Protein AF-A0A351Z1A1-F1 (afdb_monomer)

Mean predicted aligned error: 3.76 Å

Radius of gyration: 14.76 Å; Cα contacts (8 Å, |Δi|>4): 197; chains: 1; bounding box: 41×30×39 Å

Sequence (138 aa):
MFFLKPLLFIWQLPQNLLGLILCFVERAKKRQVFGISYYEAKKPGPFMKYCAISLGSFIIVDAAVADKASLLHESGHQRQSLVLGPFYLLVIGLPSVTGNLMDRLLHKKWSGERRERWYHALPWEKSADRLGGLKAKN

pLDDT: mean 93.13, std 8.66, range [40.56, 98.31]

Structure (mmCIF, N/CA/C/O backbone):
data_AF-A0A351Z1A1-F1
#
_entry.id   AF-A0A351Z1A1-F1
#
loop_
_atom_site.group_PDB
_atom_site.id
_atom_site.type_symbol
_atom_site.label_atom_id
_atom_site.label_alt_id
_atom_site.label_comp_id
_atom_site.label_asym_id
_atom_site.label_entity_id
_atom_site.label_seq_id
_atom_site.pdbx_PDB_ins_code
_atom_site.Cartn_x
_atom_site.Cartn_y
_atom_site.Cartn_z
_atom_site.occupancy
_atom_site.B_iso_or_equiv
_atom_site.auth_seq_id
_atom_site.auth_comp_id
_atom_site.auth_asym_id
_atom_site.auth_atom_id
_atom_site.pdbx_PDB_model_num
ATOM 1 N N . MET A 1 1 ? -24.765 -3.974 12.319 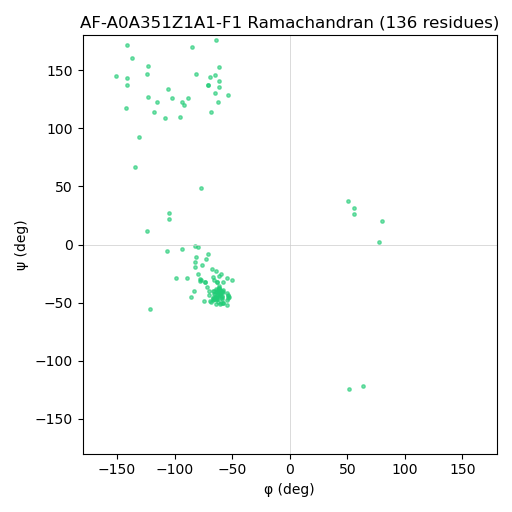1.00 54.91 1 MET A N 1
ATOM 2 C CA . MET A 1 1 ? -23.526 -3.767 11.525 1.00 54.91 1 MET A CA 1
ATOM 3 C C . MET A 1 1 ? -22.419 -2.969 12.246 1.00 54.91 1 MET A C 1
ATOM 5 O O . MET A 1 1 ? -21.347 -2.815 11.674 1.00 54.91 1 MET A O 1
ATOM 9 N N . PHE A 1 2 ? -22.620 -2.480 13.485 1.00 58.50 2 PHE A N 1
ATOM 10 C CA . PHE A 1 2 ? -21.612 -1.688 14.222 1.00 58.50 2 PHE A CA 1
ATOM 11 C C . PHE A 1 2 ? -20.481 -2.521 14.859 1.00 58.50 2 PHE A C 1
ATOM 13 O O . PHE A 1 2 ? -19.345 -2.061 14.897 1.00 58.50 2 PHE A O 1
ATOM 20 N N . PHE A 1 3 ? -20.748 -3.763 15.275 1.00 62.34 3 PHE A N 1
ATOM 21 C CA . PHE A 1 3 ? -19.773 -4.599 15.997 1.00 62.34 3 PHE A CA 1
ATOM 22 C C . PHE A 1 3 ? -18.666 -5.221 15.130 1.00 62.34 3 PHE A C 1
ATOM 24 O O . PHE A 1 3 ? -17.629 -5.615 15.651 1.00 62.34 3 PHE A O 1
ATOM 31 N N . LEU A 1 4 ? -18.840 -5.278 13.805 1.00 81.69 4 LEU A N 1
ATOM 32 C CA . LEU A 1 4 ? -17.848 -5.893 12.914 1.00 81.69 4 LEU A CA 1
ATOM 33 C C . LEU A 1 4 ? -16.640 -4.987 12.657 1.00 81.69 4 LEU A C 1
ATOM 35 O O . LEU A 1 4 ? -15.540 -5.483 12.447 1.00 81.69 4 LEU A O 1
ATOM 39 N N . LYS A 1 5 ? -16.813 -3.659 12.690 1.00 83.44 5 LYS A N 1
ATOM 40 C CA . LYS A 1 5 ? -15.723 -2.723 12.371 1.00 83.44 5 LYS A CA 1
ATOM 41 C C . LYS A 1 5 ? -14.575 -2.779 13.389 1.00 83.44 5 LYS A C 1
ATOM 43 O O . LYS A 1 5 ? -13.437 -2.887 12.942 1.00 83.44 5 LYS A O 1
ATOM 48 N N . PRO A 1 6 ? -14.824 -2.761 14.715 1.00 87.31 6 PRO A N 1
ATOM 49 C CA . PRO A 1 6 ? -13.751 -2.912 15.697 1.00 87.31 6 PRO A CA 1
ATOM 50 C C . PRO A 1 6 ? -13.043 -4.265 15.582 1.00 87.31 6 PRO A C 1
ATOM 52 O O . PRO A 1 6 ? -11.818 -4.316 15.618 1.00 87.31 6 PRO A O 1
ATOM 55 N N . LEU A 1 7 ? -13.796 -5.347 15.359 1.00 91.56 7 LEU A N 1
ATOM 56 C CA . LEU A 1 7 ? -13.227 -6.685 15.203 1.00 91.56 7 LEU A CA 1
ATOM 57 C C . LEU A 1 7 ? -12.325 -6.780 13.964 1.00 91.56 7 LEU A C 1
ATOM 59 O O . LEU A 1 7 ? -11.208 -7.274 14.058 1.00 91.56 7 LEU A O 1
ATOM 63 N N . LEU A 1 8 ? -12.767 -6.245 12.822 1.00 91.50 8 LEU A N 1
ATOM 64 C CA . LEU A 1 8 ? -11.963 -6.181 11.595 1.00 91.50 8 LEU A CA 1
ATOM 65 C C . LEU A 1 8 ? -10.747 -5.257 11.729 1.00 91.50 8 LEU A C 1
ATOM 67 O O . LEU A 1 8 ? -9.741 -5.457 11.047 1.00 91.50 8 LEU A O 1
ATOM 71 N N . PHE A 1 9 ? -10.829 -4.237 12.585 1.00 91.06 9 PHE A N 1
ATOM 72 C CA . PHE A 1 9 ? -9.689 -3.379 12.883 1.00 91.06 9 PHE A CA 1
ATOM 73 C C . PHE A 1 9 ? -8.631 -4.128 13.702 1.00 91.06 9 PHE A C 1
ATOM 75 O O . PHE A 1 9 ? -7.451 -4.055 13.367 1.00 91.06 9 PHE A O 1
ATOM 82 N N . ILE A 1 10 ? -9.053 -4.892 14.716 1.00 93.75 10 ILE A N 1
ATOM 83 C CA . ILE A 1 10 ? -8.175 -5.761 15.518 1.00 93.75 10 ILE A CA 1
ATOM 84 C C . ILE A 1 10 ? -7.597 -6.891 14.657 1.00 93.75 10 ILE A C 1
ATOM 86 O O . ILE A 1 10 ? -6.412 -7.195 14.743 1.00 93.75 10 ILE A O 1
ATOM 90 N N . TRP A 1 11 ? -8.402 -7.470 13.766 1.00 96.88 11 TRP A N 1
ATOM 91 C CA . TRP A 1 11 ? -7.949 -8.488 12.816 1.00 96.88 11 TRP A CA 1
ATOM 92 C C . TRP A 1 11 ? -6.806 -7.991 11.921 1.00 96.88 11 TRP A C 1
ATOM 94 O O . TRP A 1 11 ? -5.912 -8.745 11.563 1.00 96.88 11 TRP A O 1
ATOM 104 N N . GLN A 1 12 ? -6.794 -6.701 11.599 1.00 97.44 12 GLN A N 1
ATOM 105 C CA . GLN A 1 12 ? -5.765 -6.063 10.780 1.00 97.44 12 GLN A CA 1
ATOM 106 C C . GLN A 1 12 ? -4.793 -5.214 11.612 1.00 97.44 12 GLN A C 1
ATOM 108 O O . GLN A 1 12 ? -4.190 -4.275 11.087 1.00 97.44 12 GLN A O 1
ATOM 113 N N . LEU A 1 13 ? -4.682 -5.475 12.920 1.00 96.38 13 LEU A N 1
ATOM 114 C CA . LEU A 1 13 ? -3.997 -4.581 13.854 1.00 96.38 13 LEU A CA 1
ATOM 115 C C . LEU A 1 13 ? -2.558 -4.227 13.435 1.00 96.38 13 LEU A C 1
ATOM 117 O O . LEU A 1 13 ? -2.252 -3.032 13.449 1.00 96.38 13 LEU A O 1
ATOM 121 N N . PRO A 1 14 ? -1.693 -5.178 13.013 1.00 97.44 14 PRO A N 1
ATOM 122 C CA . PRO A 1 14 ? -0.312 -4.853 12.653 1.00 97.44 14 PRO A CA 1
ATOM 123 C C . PRO A 1 14 ? -0.227 -3.807 11.537 1.00 97.44 14 PRO A C 1
ATOM 125 O O . PRO A 1 14 ? 0.428 -2.776 11.681 1.00 97.44 14 PRO A O 1
ATOM 128 N N . GLN A 1 15 ? -0.948 -4.025 10.439 1.00 97.69 15 GLN A N 1
ATOM 129 C CA . GLN A 1 15 ? -0.950 -3.114 9.301 1.00 97.69 15 GLN A CA 1
ATOM 130 C C . GLN A 1 15 ? -1.736 -1.827 9.570 1.00 97.69 15 GLN A C 1
ATOM 132 O O . GLN A 1 15 ? -1.327 -0.776 9.093 1.00 97.69 15 GLN A O 1
ATOM 137 N N . ASN A 1 16 ? -2.807 -1.853 10.369 1.00 97.81 16 ASN A N 1
ATOM 138 C CA . ASN A 1 16 ? -3.513 -0.628 10.753 1.00 97.81 16 ASN A CA 1
ATOM 139 C C . ASN A 1 16 ? -2.613 0.306 11.571 1.00 97.81 16 ASN A C 1
ATOM 141 O O . ASN A 1 16 ? -2.650 1.519 11.366 1.00 97.81 16 ASN A O 1
ATOM 145 N N . LEU A 1 17 ? -1.792 -0.247 12.470 1.00 97.81 17 LEU A N 1
ATOM 146 C CA . LEU A 1 17 ? -0.838 0.539 13.247 1.00 97.81 17 LEU A CA 1
ATOM 147 C C . LEU A 1 17 ? 0.225 1.171 12.339 1.00 97.81 17 LEU A C 1
ATOM 149 O O . LEU A 1 17 ? 0.470 2.372 12.437 1.00 97.81 17 LEU A O 1
ATOM 153 N N . LEU A 1 18 ? 0.796 0.395 11.410 1.00 97.56 18 LEU A N 1
ATOM 154 C CA . LEU A 1 18 ? 1.750 0.916 10.423 1.00 97.56 18 LEU A CA 1
ATOM 155 C C . LEU A 1 18 ? 1.126 1.999 9.533 1.00 97.56 18 LEU A C 1
ATOM 157 O O . LEU A 1 18 ? 1.741 3.040 9.315 1.00 97.56 18 LEU A O 1
ATOM 161 N N . GLY A 1 19 ? -0.106 1.787 9.065 1.00 97.31 19 GLY A N 1
ATOM 162 C CA . GLY A 1 19 ? -0.846 2.764 8.268 1.00 97.31 19 GLY A CA 1
ATOM 163 C C . GLY A 1 19 ? -1.084 4.070 9.025 1.00 97.31 19 GLY A C 1
ATOM 164 O O . GLY A 1 19 ? -0.873 5.151 8.478 1.00 97.31 19 GLY A O 1
ATOM 165 N N . LEU A 1 20 ? -1.448 3.993 10.308 1.00 97.12 20 LEU A N 1
ATOM 166 C CA . LEU A 1 20 ? -1.626 5.174 11.152 1.00 97.12 20 LEU A CA 1
ATOM 167 C C . LEU A 1 20 ? -0.313 5.948 11.349 1.00 97.12 20 LEU A C 1
ATOM 169 O O . LEU A 1 20 ? -0.300 7.172 11.208 1.00 97.12 20 LEU A O 1
ATOM 173 N N . ILE A 1 21 ? 0.784 5.239 11.640 1.00 97.12 21 ILE A N 1
ATOM 174 C CA . ILE A 1 21 ? 2.119 5.837 11.786 1.00 97.12 21 ILE A CA 1
ATOM 175 C C . ILE A 1 21 ? 2.519 6.542 10.488 1.00 97.12 21 ILE A C 1
ATOM 177 O O . ILE A 1 21 ? 2.935 7.701 10.522 1.00 97.12 21 ILE A O 1
ATOM 181 N N . LEU A 1 22 ? 2.345 5.882 9.341 1.00 96.00 22 LEU A N 1
ATOM 182 C CA . LEU A 1 22 ? 2.726 6.441 8.048 1.00 96.00 22 LEU A CA 1
ATOM 183 C C . LEU A 1 22 ? 1.889 7.676 7.691 1.00 96.00 22 LEU A C 1
ATOM 185 O O . LEU A 1 22 ? 2.448 8.693 7.290 1.00 96.00 22 LEU A O 1
ATOM 189 N N . CYS A 1 23 ? 0.574 7.647 7.930 1.00 96.50 23 CYS A N 1
ATOM 190 C CA . CYS A 1 23 ? -0.285 8.826 7.787 1.00 96.50 23 CYS A CA 1
ATOM 191 C C . CYS A 1 23 ? 0.217 10.022 8.610 1.00 96.50 23 CYS A C 1
ATOM 193 O O . CYS A 1 23 ? 0.183 11.156 8.128 1.00 96.50 23 CYS A O 1
ATOM 195 N N . PHE A 1 24 ? 0.670 9.779 9.843 1.00 96.19 24 PHE A N 1
ATOM 196 C CA . PHE A 1 24 ? 1.187 10.827 10.721 1.00 96.19 24 PHE A CA 1
ATOM 197 C C . PHE A 1 24 ? 2.519 11.395 10.213 1.00 96.19 24 PHE A C 1
ATOM 199 O O . PHE A 1 24 ? 2.649 12.613 10.076 1.00 96.19 24 PHE A O 1
ATOM 206 N N . VAL A 1 25 ? 3.477 10.524 9.879 1.00 95.50 25 VAL A N 1
ATOM 207 C CA . VAL A 1 25 ? 4.803 10.908 9.360 1.00 95.50 25 VAL A CA 1
ATOM 208 C C . VAL A 1 25 ? 4.676 11.718 8.068 1.00 95.50 25 VAL A C 1
ATOM 210 O O . VAL A 1 25 ? 5.284 12.779 7.934 1.00 95.50 25 VAL A O 1
ATOM 213 N N . GLU A 1 26 ? 3.818 11.269 7.155 1.00 94.75 26 GLU A N 1
ATOM 214 C CA . GLU A 1 26 ? 3.607 11.889 5.842 1.00 94.75 26 GLU A CA 1
ATOM 215 C C . GLU A 1 26 ? 2.640 13.082 5.881 1.00 94.75 26 GLU A C 1
ATOM 217 O O . GLU A 1 26 ? 2.377 13.723 4.859 1.00 94.75 26 GLU A O 1
ATOM 222 N N . ARG A 1 27 ? 2.090 13.399 7.064 1.00 95.00 27 ARG A N 1
ATOM 223 C CA . ARG A 1 27 ? 1.068 14.442 7.267 1.00 95.00 27 ARG A CA 1
ATOM 224 C C . ARG A 1 27 ? -0.102 14.287 6.287 1.00 95.00 27 ARG A C 1
ATOM 226 O O . ARG A 1 27 ? -0.642 15.278 5.777 1.00 95.00 27 ARG A O 1
ATOM 233 N N . ALA A 1 28 ? -0.462 13.037 6.005 1.00 96.31 28 ALA A N 1
ATOM 234 C CA . ALA A 1 28 ? -1.422 12.691 4.976 1.00 96.31 28 ALA A CA 1
ATOM 235 C C . ALA A 1 28 ? -2.836 13.108 5.399 1.00 96.31 28 ALA A C 1
ATOM 237 O O . ALA A 1 28 ? -3.253 12.934 6.547 1.00 96.31 28 ALA A O 1
ATOM 238 N N . LYS A 1 29 ? -3.598 13.682 4.466 1.00 96.81 29 LYS A N 1
ATOM 239 C CA . LYS A 1 29 ? -4.950 14.189 4.734 1.00 96.81 29 LYS A CA 1
ATOM 240 C C . LYS A 1 29 ? -5.987 13.265 4.133 1.00 96.81 29 LYS A C 1
ATOM 242 O O . LYS A 1 29 ? -5.894 12.904 2.966 1.00 96.81 29 LYS A O 1
ATOM 247 N N . LYS A 1 30 ? -7.021 12.947 4.911 1.00 97.38 30 LYS A N 1
ATOM 248 C CA . LYS A 1 30 ? -8.127 12.126 4.424 1.00 97.38 30 LYS A CA 1
ATOM 249 C C . LYS A 1 30 ? -8.839 12.809 3.249 1.00 97.38 30 LYS A C 1
ATOM 251 O O . LYS A 1 30 ? -9.131 14.012 3.278 1.00 97.38 30 LYS A O 1
ATOM 256 N N . ARG A 1 31 ? -9.123 12.017 2.225 1.00 96.88 31 ARG A N 1
ATOM 257 C CA . ARG A 1 31 ? -9.854 12.360 1.008 1.00 96.88 31 ARG A CA 1
ATOM 258 C C . ARG A 1 31 ? -10.822 11.236 0.673 1.00 96.88 31 ARG A C 1
ATOM 260 O O . ARG A 1 31 ? -10.688 10.113 1.160 1.00 96.88 31 ARG A O 1
ATOM 267 N N . GLN A 1 32 ? -11.813 11.561 -0.143 1.00 95.81 32 GLN A N 1
ATOM 268 C CA . GLN A 1 32 ? -12.746 10.583 -0.667 1.00 95.81 32 GLN A CA 1
ATOM 269 C C . GLN A 1 32 ? -13.083 10.940 -2.107 1.00 95.81 32 GLN A C 1
ATOM 271 O O . GLN A 1 32 ? -13.632 12.006 -2.370 1.00 95.81 32 GLN A O 1
ATOM 276 N N . VAL A 1 33 ? -12.732 10.051 -3.031 1.00 93.56 33 VAL A N 1
ATOM 277 C CA . VAL A 1 33 ? -12.976 10.216 -4.468 1.00 93.56 33 VAL A CA 1
ATOM 278 C C . VAL A 1 33 ? -13.360 8.849 -5.031 1.00 93.56 33 VAL A C 1
ATOM 280 O O . VAL A 1 33 ? -12.883 7.825 -4.551 1.00 93.56 33 VAL A O 1
ATOM 283 N N . PHE A 1 34 ? -14.280 8.807 -5.998 1.00 89.19 34 PHE A N 1
ATOM 284 C CA . PHE A 1 34 ? -14.775 7.560 -6.611 1.00 89.19 34 PHE A CA 1
ATOM 285 C C . PHE A 1 34 ? -15.345 6.533 -5.610 1.00 89.19 34 PHE A C 1
ATOM 287 O O . PHE A 1 34 ? -15.324 5.334 -5.866 1.00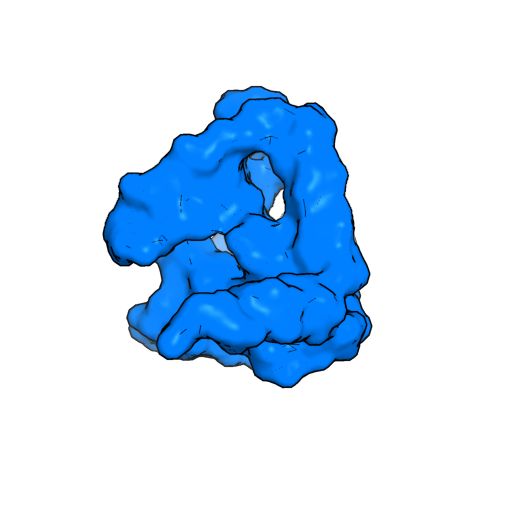 89.19 34 PHE A O 1
ATOM 294 N N . GLY A 1 35 ? -15.838 6.992 -4.454 1.00 90.88 35 GLY A N 1
ATOM 295 C CA . GLY A 1 35 ? -16.315 6.116 -3.377 1.00 90.88 35 GLY A CA 1
ATOM 296 C C . GLY A 1 35 ? -15.207 5.481 -2.526 1.00 90.88 35 GLY A C 1
ATOM 297 O O . GLY A 1 35 ? -15.517 4.747 -1.592 1.00 90.88 35 GLY A O 1
ATOM 298 N N . ILE A 1 36 ? -13.935 5.795 -2.786 1.00 94.25 36 ILE A N 1
ATOM 299 C CA . ILE A 1 36 ? -12.769 5.262 -2.075 1.00 94.25 36 ILE A CA 1
ATOM 300 C C . ILE A 1 36 ? -12.270 6.316 -1.087 1.00 94.25 36 ILE A C 1
ATOM 302 O O . ILE A 1 36 ? -12.027 7.464 -1.460 1.00 94.25 36 ILE A O 1
ATOM 306 N N . SER A 1 37 ? -12.135 5.934 0.185 1.00 96.75 37 SER A N 1
ATOM 307 C CA . SER A 1 37 ? -11.486 6.770 1.201 1.00 96.75 37 SER A CA 1
ATOM 308 C C . SER A 1 37 ? -9.986 6.496 1.211 1.00 96.75 37 SER A C 1
ATOM 310 O O . SER A 1 37 ? -9.584 5.351 1.392 1.00 96.75 37 SER A O 1
ATOM 312 N N . TYR A 1 38 ? -9.173 7.539 1.070 1.00 97.69 38 TYR A N 1
ATOM 313 C CA . TYR A 1 38 ? -7.713 7.442 1.082 1.00 97.69 38 TYR A CA 1
ATOM 314 C C . TYR A 1 38 ? -7.089 8.630 1.824 1.00 97.69 38 TYR A C 1
ATOM 316 O O . TYR A 1 38 ? -7.777 9.577 2.215 1.00 97.69 38 TYR A O 1
ATOM 324 N N . TYR A 1 39 ? -5.785 8.567 2.048 1.00 98.06 39 TYR A N 1
ATOM 325 C CA . TYR A 1 39 ? -4.983 9.572 2.725 1.00 98.06 39 TYR A CA 1
ATOM 326 C C . TYR A 1 39 ? -3.945 10.111 1.747 1.00 98.06 39 TYR A C 1
ATOM 328 O O . TYR A 1 39 ? -3.060 9.397 1.292 1.00 98.06 39 TYR A O 1
ATOM 336 N N . GLU A 1 40 ? -4.074 11.386 1.407 1.00 97.38 40 GLU A N 1
ATOM 337 C CA . GLU A 1 40 ? -3.233 12.053 0.419 1.00 97.38 40 GLU A CA 1
ATOM 338 C C . GLU A 1 40 ? -2.042 12.742 1.091 1.00 97.38 40 GLU A C 1
ATOM 340 O O . GLU A 1 40 ? -2.228 13.633 1.931 1.00 97.38 40 GLU A O 1
ATOM 345 N N . ALA A 1 41 ? -0.827 12.379 0.684 1.00 95.44 41 ALA A N 1
ATOM 346 C CA . ALA A 1 41 ? 0.405 13.068 1.047 1.00 95.44 41 ALA A CA 1
ATOM 347 C C . ALA A 1 41 ? 0.778 14.071 -0.058 1.00 95.44 41 ALA A C 1
ATOM 349 O O . ALA A 1 41 ? 1.162 13.693 -1.159 1.00 95.44 41 ALA A O 1
ATOM 350 N N . LYS A 1 42 ? 0.662 15.378 0.222 1.00 91.94 42 LYS A N 1
ATOM 351 C CA . LYS A 1 42 ? 0.971 16.441 -0.765 1.00 91.94 42 LYS A CA 1
ATOM 352 C C . LYS A 1 42 ? 2.460 16.747 -0.918 1.00 91.94 42 LYS A C 1
ATOM 354 O O . LYS A 1 42 ? 2.875 17.327 -1.915 1.00 91.94 42 LYS A O 1
ATOM 359 N N . LYS A 1 43 ? 3.238 16.465 0.123 1.00 91.56 43 LYS A N 1
ATOM 360 C CA . LYS A 1 43 ? 4.691 16.652 0.166 1.00 91.56 43 LYS A CA 1
ATOM 361 C C . LYS A 1 43 ? 5.293 15.390 0.778 1.00 91.56 43 LYS A C 1
ATOM 363 O O . LYS A 1 43 ? 5.741 15.456 1.922 1.00 91.56 43 LYS A O 1
ATOM 368 N N . PRO A 1 44 ? 5.188 14.249 0.078 1.00 90.69 44 PRO A N 1
ATOM 369 C CA . PRO A 1 44 ? 5.608 12.982 0.641 1.00 90.69 44 PRO A CA 1
ATOM 370 C C . PRO A 1 44 ? 7.115 12.979 0.891 1.00 90.69 44 PRO A C 1
ATOM 372 O O . PRO A 1 44 ? 7.897 13.570 0.135 1.00 90.69 44 PRO A O 1
ATOM 375 N N . GLY A 1 45 ? 7.519 12.289 1.949 1.00 88.75 45 GLY A N 1
ATOM 376 C CA . GLY A 1 45 ? 8.897 11.930 2.211 1.00 88.75 45 GLY A CA 1
ATOM 377 C C . GLY A 1 45 ? 9.456 10.983 1.142 1.00 88.75 45 GLY A C 1
ATOM 378 O O . GLY A 1 45 ? 8.742 10.518 0.247 1.00 88.75 45 GLY A O 1
ATOM 379 N N . PRO A 1 46 ? 10.754 10.651 1.226 1.00 86.56 46 PRO A N 1
ATOM 380 C CA . PRO A 1 46 ? 11.427 9.823 0.225 1.00 86.56 46 PRO A CA 1
ATOM 381 C C . PRO A 1 46 ? 10.811 8.425 0.063 1.00 86.56 46 PRO A C 1
ATOM 383 O O . PRO A 1 46 ? 10.928 7.839 -1.009 1.00 86.56 46 PRO A O 1
ATOM 386 N N . PHE A 1 47 ? 10.140 7.901 1.093 1.00 80.94 47 PHE A N 1
ATOM 387 C CA . PHE A 1 47 ? 9.499 6.585 1.056 1.00 80.94 47 PHE A CA 1
ATOM 388 C C . PHE A 1 47 ? 8.180 6.571 0.277 1.00 80.94 47 PHE A C 1
ATOM 390 O O . PHE A 1 47 ? 7.853 5.558 -0.336 1.00 80.94 47 PHE A O 1
ATOM 397 N N . MET A 1 48 ? 7.450 7.689 0.270 1.00 90.00 48 MET A N 1
ATOM 398 C CA . MET A 1 48 ? 6.123 7.787 -0.346 1.00 90.00 48 MET A CA 1
ATOM 399 C C . MET A 1 48 ? 6.102 8.567 -1.661 1.00 90.00 48 MET A C 1
ATOM 401 O O . MET A 1 48 ? 5.069 8.610 -2.322 1.00 90.00 48 MET A O 1
ATOM 405 N N . LYS A 1 49 ? 7.219 9.176 -2.068 1.00 92.12 49 LYS A N 1
ATOM 406 C CA . LYS A 1 49 ? 7.298 9.945 -3.314 1.00 92.12 49 LYS A CA 1
ATOM 407 C C . LYS A 1 49 ? 7.034 9.057 -4.536 1.00 92.12 49 LYS A C 1
ATOM 409 O O . LYS A 1 49 ? 7.770 8.102 -4.775 1.00 92.12 49 LYS A O 1
ATOM 414 N N . TYR A 1 50 ? 6.028 9.428 -5.327 1.00 91.44 50 TYR A N 1
ATOM 415 C CA . TYR A 1 50 ? 5.487 8.678 -6.464 1.00 91.44 50 TYR A CA 1
ATOM 416 C C . TYR A 1 50 ? 5.020 7.257 -6.115 1.00 91.44 50 TYR A C 1
ATOM 418 O O . TYR A 1 50 ? 5.105 6.357 -6.950 1.00 91.44 50 TYR A O 1
ATOM 426 N N . CYS A 1 51 ? 4.536 7.053 -4.888 1.00 91.31 51 CYS A N 1
ATOM 427 C CA . CYS A 1 51 ? 4.057 5.760 -4.410 1.00 91.31 51 CYS A CA 1
ATOM 428 C C . CYS A 1 51 ? 2.606 5.837 -3.915 1.00 91.31 51 CYS A C 1
ATOM 430 O O . CYS A 1 51 ? 2.130 6.866 -3.425 1.00 91.31 51 CYS A O 1
ATOM 432 N N . ALA A 1 52 ? 1.941 4.690 -3.988 1.00 95.38 52 ALA A N 1
ATOM 433 C CA . ALA A 1 52 ? 0.693 4.387 -3.313 1.00 95.38 52 ALA A CA 1
ATOM 434 C C . ALA A 1 52 ? 0.912 3.122 -2.466 1.00 95.38 52 ALA A C 1
ATOM 436 O O . ALA A 1 52 ? 1.753 2.290 -2.811 1.00 95.38 52 ALA A O 1
ATOM 437 N N . ILE A 1 53 ? 0.253 3.026 -1.313 1.00 96.50 53 ILE A N 1
ATOM 438 C CA . ILE A 1 53 ? 0.343 1.851 -0.446 1.00 96.50 53 ILE A CA 1
ATOM 439 C C . ILE A 1 53 ? -0.941 1.647 0.353 1.00 96.50 53 ILE A C 1
ATOM 441 O O . ILE A 1 53 ? -1.556 2.598 0.844 1.00 96.50 53 ILE A O 1
ATOM 445 N N . SER A 1 54 ? -1.284 0.381 0.564 1.00 97.88 54 SER A N 1
ATOM 446 C CA . SER A 1 54 ? -2.404 -0.039 1.396 1.00 97.88 54 SER A CA 1
ATOM 447 C C . SER A 1 54 ? -1.937 -0.809 2.619 1.00 97.88 54 SER A C 1
ATOM 449 O O . SER A 1 54 ? -1.290 -1.855 2.529 1.00 97.88 54 SER A O 1
ATOM 451 N N . LEU A 1 55 ? -2.314 -0.298 3.787 1.00 97.56 55 LEU A N 1
ATOM 452 C CA . LEU A 1 55 ? -1.999 -0.853 5.096 1.00 97.56 55 LEU A CA 1
ATOM 453 C C . LEU A 1 55 ? -3.287 -0.931 5.917 1.00 97.56 55 LEU A C 1
ATOM 455 O O . LEU A 1 55 ? -3.706 0.029 6.566 1.00 97.56 55 LEU A O 1
ATOM 459 N N . GLY A 1 56 ? -3.957 -2.082 5.858 1.00 96.31 56 GLY A N 1
ATOM 460 C CA . GLY A 1 56 ? -5.226 -2.265 6.554 1.00 96.31 56 GLY A CA 1
ATOM 461 C C . GLY A 1 56 ? -6.310 -1.340 6.013 1.00 96.31 56 GLY A C 1
ATOM 462 O O . GLY A 1 56 ? -6.644 -1.341 4.831 1.00 96.31 56 GLY A O 1
ATOM 463 N N . SER A 1 57 ? -6.856 -0.512 6.897 1.00 95.56 57 SER A N 1
ATOM 464 C CA . SER A 1 57 ? -7.898 0.466 6.568 1.00 95.56 57 SER A CA 1
ATOM 465 C C . SER A 1 57 ? -7.351 1.745 5.918 1.00 95.56 57 SER A C 1
ATOM 467 O O . SER A 1 57 ? -8.133 2.629 5.568 1.00 95.56 57 SER A O 1
ATOM 469 N N . PHE A 1 58 ? -6.030 1.860 5.766 1.00 97.69 58 PHE A N 1
ATOM 470 C CA . PHE A 1 58 ? -5.357 3.059 5.283 1.00 97.69 58 PHE A CA 1
ATOM 471 C C . PHE A 1 58 ? -4.812 2.831 3.875 1.00 97.69 58 PHE A C 1
ATOM 473 O O . PHE A 1 58 ? -3.835 2.112 3.696 1.00 97.69 58 PHE A O 1
ATOM 480 N N . ILE A 1 59 ? -5.436 3.473 2.891 1.00 98.25 59 ILE A N 1
ATOM 481 C CA . ILE A 1 59 ? -4.855 3.681 1.561 1.00 98.25 59 ILE A CA 1
ATOM 482 C C . ILE A 1 59 ? -4.140 5.027 1.611 1.00 98.25 59 ILE A C 1
ATOM 484 O O . ILE A 1 59 ? -4.786 6.034 1.904 1.00 98.25 59 ILE A O 1
ATOM 488 N N . ILE A 1 60 ? -2.835 5.057 1.375 1.00 98.00 60 ILE A N 1
ATOM 489 C CA . ILE A 1 60 ? -1.993 6.250 1.501 1.00 98.00 60 ILE A CA 1
ATOM 490 C C . ILE A 1 60 ? -1.308 6.476 0.161 1.00 98.00 60 ILE A C 1
ATOM 492 O O . ILE A 1 60 ? -0.700 5.560 -0.383 1.00 98.00 60 ILE A O 1
ATOM 496 N N . VAL A 1 61 ? -1.435 7.678 -0.394 1.00 97.38 61 VAL A N 1
ATOM 497 C CA . VAL A 1 61 ? -1.049 7.947 -1.784 1.00 97.38 61 VAL A CA 1
ATOM 498 C C . VAL A 1 61 ? -0.390 9.316 -1.900 1.00 97.38 61 VAL A C 1
ATOM 500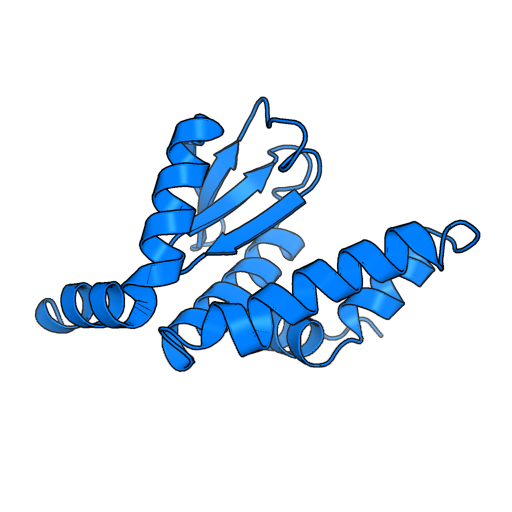 O O . VAL A 1 61 ? -0.868 10.292 -1.314 1.00 97.38 61 VAL A O 1
ATOM 503 N N . ASP A 1 62 ? 0.696 9.401 -2.668 1.00 96.62 62 ASP A N 1
ATOM 504 C CA . ASP A 1 62 ? 1.227 10.681 -3.142 1.00 96.62 62 ASP A CA 1
ATOM 505 C C . ASP A 1 62 ? 0.218 11.342 -4.087 1.00 96.62 62 ASP A C 1
ATOM 507 O O . ASP A 1 62 ? -0.254 10.733 -5.047 1.00 96.62 62 ASP A O 1
ATOM 511 N N . ALA A 1 63 ? -0.087 12.616 -3.846 1.00 93.81 63 ALA A N 1
ATOM 512 C CA . ALA A 1 63 ? -0.964 13.408 -4.702 1.00 93.81 63 ALA A CA 1
ATOM 513 C C . ALA A 1 63 ? -0.590 13.339 -6.200 1.00 93.81 63 ALA A C 1
ATOM 515 O O . ALA A 1 63 ? -1.477 13.427 -7.046 1.00 93.81 63 ALA A O 1
ATOM 516 N N . ALA A 1 64 ? 0.692 13.156 -6.538 1.00 94.38 64 ALA A N 1
ATOM 517 C CA . ALA A 1 64 ? 1.165 13.039 -7.919 1.00 94.38 64 ALA A CA 1
ATOM 518 C C . ALA A 1 64 ? 0.695 11.765 -8.649 1.00 94.38 64 ALA A C 1
ATOM 520 O O . ALA A 1 64 ? 0.698 11.747 -9.878 1.00 94.38 64 ALA A O 1
ATOM 521 N N . VAL A 1 65 ? 0.304 10.715 -7.918 1.00 93.88 65 VAL A N 1
ATOM 522 C CA . VAL A 1 65 ? -0.127 9.415 -8.472 1.00 93.88 65 VAL A CA 1
ATOM 523 C C . VAL A 1 65 ? -1.528 9.008 -7.999 1.00 93.88 65 VAL A C 1
ATOM 525 O O . VAL A 1 65 ? -1.954 7.878 -8.202 1.00 93.88 65 VAL A O 1
ATOM 528 N N . ALA A 1 66 ? -2.277 9.925 -7.378 1.00 94.38 66 ALA A N 1
ATOM 529 C CA . ALA A 1 66 ? -3.623 9.681 -6.851 1.00 94.38 66 ALA A CA 1
ATOM 530 C C . ALA A 1 66 ? -4.709 9.661 -7.949 1.00 94.38 66 ALA A C 1
ATOM 532 O O . ALA A 1 66 ? -5.745 10.321 -7.840 1.00 94.38 66 ALA A O 1
ATOM 533 N N . ASP A 1 67 ? -4.472 8.917 -9.027 1.00 94.81 67 ASP A N 1
ATOM 534 C CA . ASP A 1 67 ? -5.433 8.734 -10.107 1.00 94.81 67 ASP A CA 1
ATOM 535 C C . ASP A 1 67 ? -6.425 7.593 -9.815 1.00 94.81 67 ASP A C 1
ATOM 537 O O . ASP A 1 67 ? -6.306 6.826 -8.855 1.00 94.81 67 ASP A O 1
ATOM 541 N N . LYS A 1 68 ? -7.465 7.486 -10.650 1.00 95.62 68 LYS A N 1
ATOM 542 C CA . LYS A 1 68 ? -8.520 6.484 -10.453 1.00 95.62 68 LYS A CA 1
ATOM 543 C C . LYS A 1 68 ? -7.968 5.057 -10.485 1.00 95.62 68 LYS A C 1
ATOM 545 O O . LYS A 1 68 ? -8.455 4.218 -9.732 1.00 95.62 68 LYS A O 1
ATOM 550 N N . ALA A 1 69 ? -7.009 4.777 -11.366 1.00 95.19 69 ALA A N 1
ATOM 551 C CA . ALA A 1 69 ? -6.468 3.436 -11.523 1.00 95.19 69 ALA A CA 1
ATOM 552 C C . ALA A 1 69 ? -5.693 3.008 -10.271 1.00 95.19 69 ALA A C 1
ATOM 554 O O . ALA A 1 69 ? -5.983 1.949 -9.718 1.00 95.19 69 ALA A O 1
ATOM 555 N N . SER A 1 70 ? -4.816 3.878 -9.768 1.00 95.62 70 SER A N 1
ATOM 556 C CA . SER A 1 70 ? -4.035 3.653 -8.550 1.00 95.62 70 SER A CA 1
ATOM 557 C C . SER A 1 70 ? -4.939 3.485 -7.330 1.00 95.62 70 SER A C 1
ATOM 559 O O . SER A 1 70 ? -4.782 2.541 -6.566 1.00 95.62 70 SER A O 1
ATOM 561 N N . LEU A 1 71 ? -5.969 4.325 -7.172 1.00 97.38 71 LEU A N 1
ATOM 562 C CA . LEU A 1 71 ? -6.914 4.187 -6.056 1.00 97.38 71 LEU A CA 1
ATOM 563 C C . LEU A 1 71 ? -7.707 2.873 -6.107 1.00 97.38 71 LEU A C 1
ATOM 565 O O . LEU A 1 71 ? -7.954 2.268 -5.062 1.00 97.38 71 LEU A O 1
ATOM 569 N N . LEU A 1 72 ? -8.109 2.419 -7.299 1.00 97.12 72 LEU A N 1
ATOM 570 C CA . LEU A 1 72 ? -8.777 1.125 -7.453 1.00 97.12 72 LEU A CA 1
ATOM 571 C C . LEU A 1 72 ? -7.826 -0.027 -7.118 1.00 97.12 72 LEU A C 1
ATOM 573 O O . LEU A 1 72 ? -8.213 -0.900 -6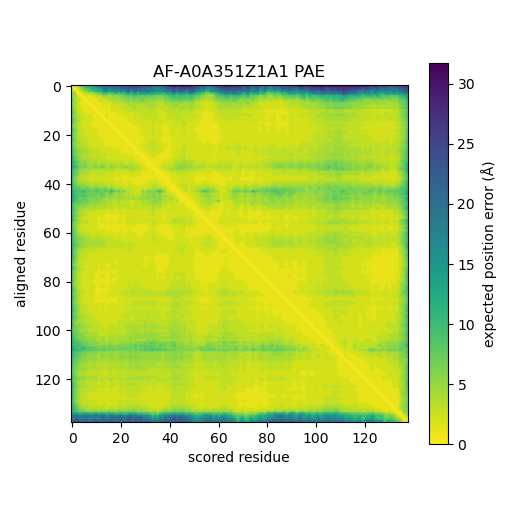.342 1.00 97.12 72 LEU A O 1
ATOM 577 N N . HIS A 1 73 ? -6.597 0.004 -7.631 1.00 97.25 73 HIS A N 1
ATOM 578 C CA . HIS A 1 73 ? -5.552 -0.974 -7.323 1.00 97.25 73 HIS A CA 1
ATOM 579 C C . HIS A 1 73 ? -5.319 -1.097 -5.807 1.00 97.25 73 HIS A C 1
ATOM 581 O O . HIS A 1 73 ? -5.484 -2.176 -5.233 1.00 97.25 73 HIS A O 1
ATOM 587 N N . GLU A 1 74 ? -5.092 0.030 -5.128 1.00 98.00 74 GLU A N 1
ATOM 588 C CA . GLU A 1 74 ? -4.917 0.073 -3.674 1.00 98.00 74 GLU A CA 1
ATOM 589 C C . GLU A 1 74 ? -6.154 -0.427 -2.911 1.00 98.00 74 GLU A C 1
ATOM 591 O O . GLU A 1 74 ? -6.057 -1.164 -1.929 1.00 98.00 74 GLU A O 1
ATOM 596 N N . SER A 1 75 ? -7.364 -0.122 -3.391 1.00 97.88 75 SER A N 1
ATOM 597 C CA . SER A 1 75 ? -8.579 -0.687 -2.790 1.00 97.88 75 SER A CA 1
ATOM 598 C C . SER A 1 75 ? -8.632 -2.223 -2.885 1.00 97.88 75 SER A C 1
ATOM 600 O O . SER A 1 75 ? -9.223 -2.884 -2.026 1.00 97.88 75 SER A O 1
ATOM 602 N N . GLY A 1 76 ? -7.974 -2.807 -3.890 1.00 97.88 76 GLY A N 1
ATOM 603 C CA . GLY A 1 76 ? -7.748 -4.242 -4.009 1.00 97.88 76 GLY A CA 1
ATOM 604 C C . GLY A 1 76 ? -6.832 -4.789 -2.917 1.00 97.88 76 GLY A C 1
ATOM 605 O O . GLY A 1 76 ? -7.190 -5.766 -2.254 1.00 97.88 76 GLY A O 1
ATOM 606 N N . HIS A 1 77 ? -5.708 -4.123 -2.656 1.00 98.25 77 HIS A N 1
ATOM 607 C CA . HIS A 1 77 ? -4.822 -4.459 -1.538 1.00 98.25 77 HIS A CA 1
ATOM 608 C C . HIS A 1 77 ? -5.507 -4.317 -0.174 1.00 98.25 77 HIS A C 1
ATOM 610 O O . HIS A 1 77 ? -5.373 -5.185 0.690 1.00 98.25 77 HIS A O 1
ATOM 616 N N . GLN A 1 78 ? -6.343 -3.294 0.008 1.00 97.62 78 GLN A N 1
ATOM 617 C CA . GLN A 1 78 ? -7.180 -3.162 1.203 1.00 97.62 78 GLN A CA 1
ATOM 618 C C . GLN A 1 78 ? -8.127 -4.366 1.386 1.00 97.62 78 GLN A C 1
ATOM 620 O O . GLN A 1 78 ? -8.290 -4.865 2.503 1.00 97.62 78 GLN A O 1
ATOM 625 N N . ARG A 1 79 ? -8.725 -4.886 0.304 1.00 97.50 79 ARG A N 1
ATOM 626 C CA . ARG A 1 79 ? -9.550 -6.111 0.352 1.00 97.50 79 ARG A CA 1
ATOM 627 C C . ARG A 1 79 ? -8.720 -7.349 0.691 1.00 97.50 79 ARG A C 1
ATOM 629 O O . ARG A 1 79 ? -9.174 -8.169 1.486 1.00 97.50 79 ARG A O 1
ATOM 636 N N . GLN A 1 80 ? -7.506 -7.474 0.153 1.00 98.19 80 GLN A N 1
ATOM 637 C CA . GLN A 1 80 ? -6.583 -8.550 0.537 1.00 98.19 80 GLN A CA 1
ATOM 638 C C . GLN A 1 80 ? -6.237 -8.479 2.029 1.00 98.19 80 GLN A C 1
ATOM 640 O O . GLN A 1 80 ? -6.250 -9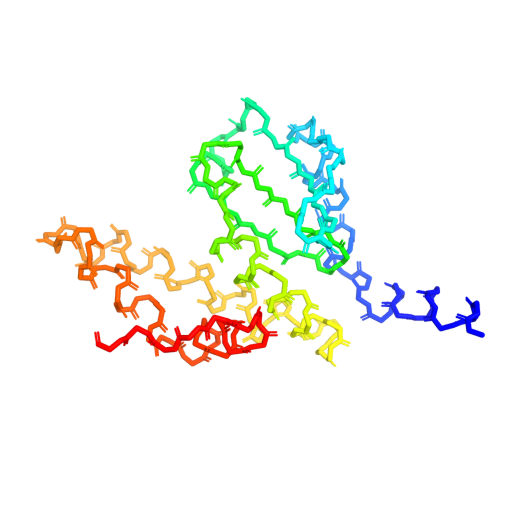.503 2.708 1.00 98.19 80 GLN A O 1
ATOM 645 N N . SER A 1 81 ? -5.999 -7.276 2.558 1.00 97.75 81 SER A N 1
ATOM 646 C CA . SER A 1 81 ? -5.735 -7.067 3.982 1.00 97.75 81 SER A CA 1
ATOM 647 C C . SER A 1 81 ? -6.915 -7.475 4.862 1.00 97.75 81 SER A C 1
ATOM 649 O O . SER A 1 81 ? -6.713 -8.128 5.883 1.00 97.75 81 SER A O 1
ATOM 651 N N . LEU A 1 82 ? -8.148 -7.153 4.460 1.00 96.88 82 LEU A N 1
ATOM 652 C CA . LEU A 1 82 ? -9.352 -7.567 5.189 1.00 96.88 82 LEU A CA 1
ATOM 653 C C . LEU A 1 82 ? -9.454 -9.092 5.316 1.00 96.88 82 LEU A C 1
ATOM 655 O O . LEU A 1 82 ? -9.824 -9.589 6.378 1.00 96.88 82 LEU A O 1
ATOM 659 N N . VAL A 1 83 ? -9.111 -9.823 4.253 1.00 96.81 83 VAL A N 1
ATOM 660 C CA . VAL A 1 83 ? -9.164 -11.292 4.229 1.00 96.81 83 VAL A CA 1
ATOM 661 C C . VAL A 1 83 ? -8.014 -11.903 5.030 1.00 96.81 83 VAL A C 1
ATOM 663 O O . VAL A 1 83 ? -8.243 -12.772 5.866 1.00 96.81 83 VAL A O 1
ATOM 666 N N . LEU A 1 84 ? -6.782 -11.445 4.801 1.00 97.50 84 LEU A N 1
ATOM 667 C CA . LEU A 1 84 ? -5.575 -12.059 5.368 1.00 97.50 84 LEU A CA 1
ATOM 668 C C . LEU A 1 84 ? -5.269 -11.615 6.803 1.00 97.50 84 LEU A C 1
ATOM 670 O O . LEU A 1 84 ? -4.502 -12.291 7.492 1.00 97.50 84 LEU A O 1
ATOM 674 N N . GLY A 1 85 ? -5.826 -10.485 7.248 1.00 97.25 85 GLY A N 1
ATOM 675 C CA . GLY A 1 85 ? -5.595 -9.940 8.584 1.00 97.25 85 GLY A CA 1
ATOM 676 C C . GLY A 1 85 ? -4.105 -9.824 8.897 1.00 97.25 85 GLY A C 1
ATOM 677 O O . GLY A 1 85 ? -3.379 -9.223 8.101 1.00 97.25 85 GLY A O 1
ATOM 678 N N . PRO A 1 86 ? -3.601 -10.413 9.994 1.00 96.88 86 PRO A N 1
ATOM 679 C CA . PRO A 1 86 ? -2.208 -10.241 10.400 1.00 96.88 86 PRO A CA 1
ATOM 680 C C . PRO A 1 86 ? -1.205 -10.820 9.385 1.00 96.88 86 PRO A C 1
ATOM 682 O O . PRO A 1 86 ? -0.062 -10.372 9.330 1.00 96.88 86 PRO A O 1
ATOM 685 N N . PHE A 1 87 ? -1.620 -11.770 8.539 1.00 97.94 87 PHE A N 1
ATOM 686 C CA . PHE A 1 87 ? -0.749 -12.394 7.538 1.00 97.94 87 PHE A CA 1
ATOM 687 C C . PHE A 1 87 ? -0.576 -11.555 6.268 1.00 97.94 87 PHE A C 1
ATOM 689 O O . PHE A 1 87 ? 0.300 -11.853 5.457 1.00 97.94 87 PHE A O 1
ATOM 696 N N . TYR A 1 88 ? -1.365 -10.489 6.093 1.00 98.31 88 TYR A N 1
ATOM 697 C CA . TYR A 1 88 ? -1.303 -9.613 4.921 1.00 98.31 88 TYR A CA 1
ATOM 698 C C . TYR A 1 88 ? 0.110 -9.085 4.653 1.00 98.31 88 TYR A C 1
ATOM 700 O O . TYR A 1 88 ? 0.586 -9.133 3.520 1.00 98.31 88 TYR A O 1
ATOM 708 N N . LEU A 1 89 ? 0.803 -8.623 5.697 1.00 97.81 89 LEU A N 1
ATOM 709 C CA . LEU A 1 89 ? 2.149 -8.070 5.553 1.00 97.81 89 LEU A CA 1
ATOM 710 C C . LEU A 1 89 ? 3.152 -9.116 5.057 1.00 97.81 89 LEU A C 1
ATOM 712 O O . LEU A 1 89 ? 4.058 -8.761 4.317 1.00 97.81 89 LEU A O 1
ATOM 716 N N . LEU A 1 90 ? 2.983 -10.389 5.417 1.00 97.38 90 LEU A N 1
ATOM 717 C CA . LEU A 1 90 ? 3.886 -11.464 4.997 1.00 97.38 90 LEU A CA 1
ATOM 718 C C . LEU A 1 90 ? 3.541 -11.999 3.603 1.00 97.38 90 LEU A C 1
ATOM 720 O O . LEU A 1 90 ? 4.439 -12.273 2.815 1.00 97.38 90 LEU A O 1
ATOM 724 N N . VAL A 1 91 ? 2.250 -12.146 3.300 1.00 97.62 91 VAL A N 1
ATOM 725 C CA . VAL A 1 91 ? 1.771 -12.809 2.075 1.00 97.62 91 VAL A CA 1
ATOM 726 C C . VAL A 1 91 ? 1.621 -11.842 0.901 1.00 97.62 91 VAL A C 1
ATOM 728 O O . VAL A 1 91 ? 1.746 -12.257 -0.245 1.00 97.62 91 VAL A O 1
ATOM 731 N N . ILE A 1 92 ? 1.350 -10.563 1.166 1.00 98.19 92 ILE A N 1
ATOM 732 C CA . ILE A 1 92 ? 1.128 -9.542 0.133 1.00 98.19 92 ILE A CA 1
ATOM 733 C C . ILE A 1 92 ? 2.129 -8.405 0.281 1.00 98.19 92 ILE A C 1
ATOM 735 O O . ILE A 1 92 ? 2.859 -8.118 -0.663 1.00 98.19 92 ILE A O 1
ATOM 739 N N . GLY A 1 93 ? 2.199 -7.777 1.458 1.00 96.69 93 GLY A N 1
ATOM 740 C CA . GLY A 1 93 ? 3.020 -6.580 1.664 1.00 96.69 93 GLY A CA 1
ATOM 741 C C . GLY A 1 93 ? 4.499 -6.815 1.348 1.00 96.69 93 GLY A C 1
ATOM 742 O O . GLY A 1 93 ? 5.092 -6.081 0.560 1.00 96.69 93 GLY A O 1
ATOM 743 N N . LEU A 1 94 ? 5.080 -7.876 1.911 1.00 96.38 94 LEU A N 1
ATOM 744 C CA . LEU A 1 94 ? 6.476 -8.240 1.702 1.00 96.38 94 LEU A CA 1
ATOM 745 C C . LEU A 1 94 ? 6.745 -8.6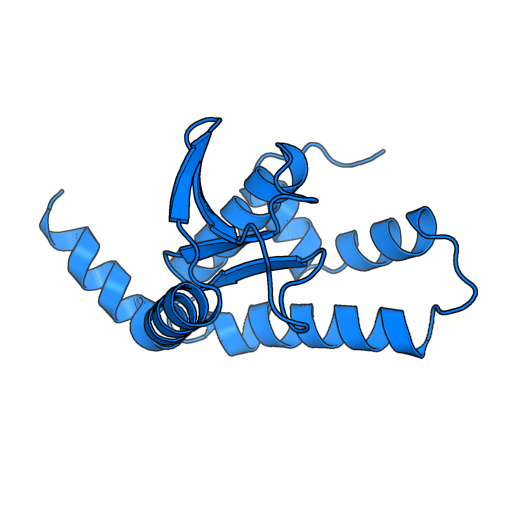06 0.229 1.00 96.38 94 LEU A C 1
ATOM 747 O O . LEU A 1 94 ? 7.628 -7.977 -0.356 1.00 96.38 94 LEU A O 1
ATOM 751 N N . PRO A 1 95 ? 5.977 -9.502 -0.425 1.00 97.06 95 PRO A N 1
ATOM 752 C CA . PRO A 1 95 ? 6.108 -9.746 -1.861 1.00 97.06 95 PRO A CA 1
ATOM 753 C C . PRO A 1 95 ? 6.016 -8.487 -2.730 1.00 97.06 95 PRO A C 1
ATOM 755 O O . PRO A 1 95 ? 6.867 -8.300 -3.597 1.00 97.06 95 PRO A O 1
ATOM 758 N N . SER A 1 96 ? 5.073 -7.583 -2.459 1.00 96.00 96 SER A N 1
ATOM 759 C CA . SER A 1 96 ? 4.907 -6.322 -3.205 1.00 96.00 96 SER A CA 1
ATOM 760 C C . SER A 1 96 ? 6.163 -5.443 -3.101 1.00 96.00 96 SER A C 1
ATOM 762 O O . SER A 1 96 ? 6.778 -5.075 -4.105 1.00 96.00 96 SER A O 1
ATOM 764 N N . VAL A 1 97 ? 6.649 -5.208 -1.876 1.00 94.00 97 VAL A N 1
ATOM 765 C CA . VAL A 1 97 ? 7.881 -4.434 -1.634 1.00 94.00 97 VAL A CA 1
ATOM 766 C C . VAL A 1 97 ? 9.101 -5.102 -2.277 1.00 94.00 97 VAL A C 1
ATOM 768 O O . VAL A 1 97 ? 9.910 -4.421 -2.912 1.00 94.00 97 VAL A O 1
ATOM 771 N N . THR A 1 98 ? 9.234 -6.427 -2.159 1.00 95.25 98 THR A N 1
ATOM 772 C CA . THR A 1 98 ? 10.343 -7.159 -2.791 1.00 95.25 98 THR A CA 1
ATOM 773 C C . THR A 1 98 ? 10.286 -7.080 -4.312 1.00 95.25 98 THR A C 1
ATOM 775 O O . THR 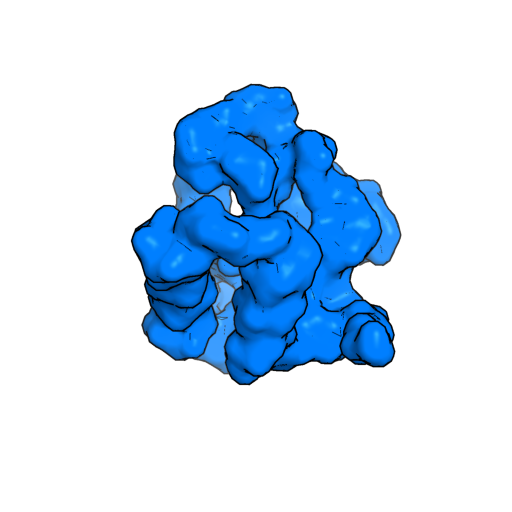A 1 98 ? 11.319 -6.839 -4.929 1.00 95.25 98 THR A O 1
ATOM 778 N N . GLY A 1 99 ? 9.100 -7.180 -4.919 1.00 94.31 99 GLY A N 1
ATOM 779 C CA . GLY A 1 99 ? 8.913 -7.017 -6.359 1.00 94.31 99 GLY A CA 1
ATOM 780 C C . GLY A 1 99 ? 9.330 -5.625 -6.829 1.00 94.31 99 GLY A C 1
ATOM 781 O O . GLY A 1 99 ? 10.042 -5.499 -7.825 1.00 94.31 99 GLY A O 1
ATOM 782 N N . ASN A 1 100 ? 8.976 -4.584 -6.071 1.00 91.31 100 ASN A N 1
ATOM 783 C CA . ASN A 1 100 ? 9.347 -3.208 -6.395 1.00 91.31 100 ASN A CA 1
ATOM 784 C C . ASN A 1 100 ? 10.868 -3.007 -6.304 1.00 91.31 100 ASN A C 1
ATOM 786 O O . ASN A 1 100 ? 11.484 -2.406 -7.187 1.00 91.31 100 ASN A O 1
ATOM 790 N N . LEU A 1 101 ? 11.497 -3.562 -5.263 1.00 92.56 101 LEU A N 1
ATOM 791 C CA . LEU A 1 101 ? 12.947 -3.522 -5.097 1.00 92.56 101 LEU A CA 1
ATOM 792 C C . LEU A 1 101 ? 13.666 -4.284 -6.220 1.00 92.56 101 LEU A C 1
ATOM 794 O O . LEU A 1 101 ? 14.613 -3.756 -6.806 1.00 92.56 101 LEU A O 1
ATOM 798 N N . MET A 1 102 ? 13.203 -5.490 -6.554 1.00 93.62 102 MET A N 1
ATOM 799 C CA . MET A 1 102 ? 13.747 -6.290 -7.654 1.00 93.62 102 MET A CA 1
ATOM 800 C C . MET A 1 102 ? 13.657 -5.540 -8.982 1.00 93.62 102 MET A C 1
ATOM 802 O O . MET A 1 102 ? 14.646 -5.481 -9.707 1.00 93.62 102 MET A O 1
ATOM 806 N N . ASP A 1 103 ? 12.522 -4.904 -9.271 1.00 91.88 103 ASP A N 1
ATOM 807 C CA . ASP A 1 103 ? 12.344 -4.106 -10.482 1.00 91.88 103 ASP A CA 1
ATOM 808 C C . ASP A 1 103 ? 13.350 -2.943 -10.567 1.00 91.88 103 ASP A C 1
ATOM 810 O O . ASP A 1 103 ? 14.027 -2.763 -11.584 1.00 91.88 103 ASP A O 1
ATOM 814 N N . ARG A 1 104 ? 13.542 -2.200 -9.469 1.00 88.62 104 ARG A N 1
ATOM 815 C CA . ARG A 1 104 ? 14.524 -1.100 -9.395 1.00 88.62 104 ARG A CA 1
ATOM 816 C C . ARG A 1 104 ? 15.971 -1.573 -9.569 1.00 88.62 104 ARG A C 1
ATOM 818 O O . ARG A 1 104 ? 16.804 -0.822 -10.086 1.00 88.62 104 ARG A O 1
ATOM 825 N N . LEU A 1 105 ? 16.294 -2.787 -9.124 1.00 93.31 105 LEU A N 1
ATOM 826 C CA . LEU A 1 105 ? 17.650 -3.335 -9.186 1.00 93.31 105 LEU A CA 1
ATOM 827 C C . LEU A 1 105 ? 17.956 -4.002 -10.531 1.00 93.31 105 LEU A C 1
ATOM 829 O O . LEU A 1 105 ? 19.020 -3.751 -11.101 1.00 93.31 105 LEU A O 1
ATOM 833 N N . LEU A 1 106 ? 17.033 -4.821 -11.038 1.00 94.25 106 LEU A N 1
ATOM 834 C CA . LEU A 1 106 ? 17.260 -5.739 -12.157 1.00 94.25 106 LEU A CA 1
ATOM 835 C C . LEU A 1 106 ? 16.751 -5.193 -13.497 1.00 94.25 106 LEU A C 1
ATOM 837 O O . LEU A 1 106 ? 17.333 -5.492 -14.539 1.00 94.25 106 LEU A O 1
ATOM 841 N N . HIS A 1 107 ? 15.718 -4.346 -13.499 1.00 93.12 107 HIS A N 1
ATOM 842 C CA . HIS A 1 107 ? 15.069 -3.871 -14.728 1.00 93.12 107 HIS A CA 1
ATOM 843 C C . HIS A 1 107 ? 15.434 -2.429 -15.100 1.00 93.12 107 HIS A C 1
ATOM 845 O O . HIS A 1 107 ? 14.695 -1.753 -15.812 1.00 93.12 107 HIS A O 1
ATOM 851 N N . LYS A 1 108 ? 16.616 -1.948 -14.696 1.00 91.50 108 LYS A N 1
ATOM 852 C CA . LYS A 1 108 ? 17.080 -0.567 -14.954 1.00 91.50 108 LYS A CA 1
ATOM 853 C C . LYS A 1 108 ? 17.059 -0.153 -16.431 1.00 91.50 108 LYS A C 1
ATOM 855 O O . LYS A 1 108 ? 16.920 1.026 -16.729 1.00 91.50 108 LYS A O 1
ATOM 860 N N . LYS A 1 109 ? 17.228 -1.114 -17.346 1.00 94.50 109 LYS A N 1
ATOM 861 C CA . LYS A 1 109 ? 17.240 -0.894 -18.805 1.00 94.50 109 LYS A CA 1
ATOM 862 C C . LYS A 1 109 ? 15.871 -1.088 -19.466 1.00 94.50 109 LYS A C 1
ATOM 864 O O . LYS A 1 109 ? 15.757 -0.933 -20.677 1.00 94.50 109 LYS A O 1
ATOM 869 N N . TRP A 1 110 ? 14.854 -1.504 -18.716 1.00 95.75 110 TRP A N 1
ATOM 870 C CA . TRP A 1 110 ? 13.513 -1.703 -19.258 1.00 95.75 110 TRP A CA 1
ATOM 871 C C . TRP A 1 110 ? 12.776 -0.368 -19.347 1.00 95.75 110 TRP A C 1
ATOM 873 O O . TRP A 1 110 ? 12.947 0.506 -18.497 1.00 95.75 110 TRP A O 1
ATOM 883 N N . SER A 1 111 ? 11.924 -0.226 -20.364 1.00 94.56 111 SER A N 1
ATOM 884 C CA . SER A 1 111 ? 10.998 0.902 -20.440 1.00 94.56 111 SER A CA 1
ATOM 885 C C . SER A 1 111 ? 10.035 0.889 -19.249 1.00 94.56 111 SER A C 1
ATOM 887 O O . SER A 1 111 ? 9.726 -0.177 -18.708 1.00 94.56 111 SER A O 1
ATOM 889 N N . GLY A 1 112 ? 9.530 2.064 -18.859 1.00 90.56 112 GLY A N 1
ATOM 890 C CA . GLY A 1 112 ? 8.564 2.187 -17.759 1.00 90.56 112 GLY A CA 1
ATOM 891 C C . GLY A 1 112 ? 7.344 1.282 -17.950 1.00 90.56 112 GLY A C 1
ATOM 892 O O . GLY A 1 112 ? 6.995 0.527 -17.053 1.00 90.56 112 GLY A O 1
ATOM 893 N N . GLU A 1 113 ? 6.794 1.244 -19.164 1.00 91.69 113 GLU A N 1
ATOM 894 C CA . GLU A 1 113 ? 5.657 0.385 -19.516 1.00 91.69 113 GLU A CA 1
ATOM 895 C C . GLU A 1 113 ? 5.964 -1.116 -19.365 1.00 91.69 113 GLU A C 1
ATOM 897 O O . GLU A 1 113 ? 5.112 -1.909 -18.967 1.00 91.69 113 GLU A O 1
ATOM 902 N N . ARG A 1 114 ? 7.189 -1.551 -19.692 1.00 94.38 114 ARG A N 1
ATOM 903 C CA . ARG A 1 114 ? 7.587 -2.956 -19.530 1.00 94.38 114 ARG A CA 1
ATOM 904 C C . ARG A 1 114 ? 7.727 -3.324 -18.052 1.00 94.38 114 ARG A C 1
ATOM 906 O O . ARG A 1 114 ? 7.322 -4.419 -17.670 1.00 94.38 114 ARG A O 1
ATOM 913 N N . ARG A 1 115 ? 8.280 -2.420 -17.242 1.00 94.19 115 ARG A N 1
ATOM 914 C CA . ARG A 1 115 ? 8.416 -2.587 -15.785 1.00 94.19 115 ARG A CA 1
ATOM 915 C C . ARG A 1 115 ? 7.052 -2.662 -15.112 1.00 94.19 115 ARG A C 1
ATOM 917 O O . ARG A 1 115 ? 6.796 -3.596 -14.362 1.00 94.19 115 ARG A O 1
ATOM 924 N N . GLU A 1 116 ? 6.154 -1.747 -15.469 1.00 91.06 116 GLU A N 1
ATOM 925 C CA . GLU A 1 116 ? 4.776 -1.731 -14.980 1.00 91.06 116 GLU A CA 1
ATOM 926 C C . GLU A 1 116 ? 4.041 -3.026 -15.351 1.00 91.06 116 GLU A C 1
ATOM 928 O O . GLU A 1 116 ? 3.505 -3.702 -14.477 1.00 91.06 116 GLU A O 1
ATOM 933 N N . ARG A 1 117 ? 4.087 -3.448 -16.624 1.00 92.69 117 ARG A N 1
ATOM 934 C CA . ARG A 1 117 ? 3.468 -4.716 -17.053 1.00 92.69 117 ARG A CA 1
ATOM 935 C C . ARG A 1 117 ? 4.009 -5.925 -16.301 1.00 92.69 117 ARG A C 1
ATOM 937 O O . ARG A 1 117 ? 3.238 -6.816 -15.963 1.00 92.69 117 ARG A O 1
ATOM 944 N N . TRP A 1 118 ? 5.315 -5.974 -16.056 1.00 95.44 118 TRP A N 1
ATOM 945 C CA . TRP A 1 118 ? 5.919 -7.065 -15.300 1.00 95.44 118 TRP A CA 1
ATOM 946 C C . TRP A 1 118 ? 5.475 -7.064 -13.837 1.00 95.44 118 TRP A C 1
ATOM 948 O O . TRP A 1 118 ? 5.074 -8.109 -13.330 1.00 95.44 118 TRP A O 1
ATOM 958 N N . TYR A 1 119 ? 5.488 -5.900 -13.183 1.00 94.38 119 TYR A N 1
ATOM 959 C CA . TYR A 1 119 ? 5.086 -5.769 -11.784 1.00 94.38 119 TYR A CA 1
ATOM 960 C C . TYR A 1 119 ? 3.613 -6.158 -11.598 1.00 94.38 119 TYR A C 1
ATOM 962 O O . TYR A 1 119 ? 3.303 -7.048 -10.813 1.00 94.38 119 TYR A O 1
ATOM 970 N N . HIS A 1 120 ? 2.716 -5.620 -12.428 1.00 93.38 120 HIS A N 1
ATOM 971 C CA . HIS A 1 120 ? 1.285 -5.946 -12.394 1.00 93.38 120 HIS A CA 1
ATOM 972 C C . HIS A 1 120 ? 0.949 -7.366 -12.892 1.00 93.38 120 HIS A C 1
ATOM 974 O O . HIS A 1 120 ? -0.184 -7.827 -12.747 1.00 93.38 120 HIS A O 1
ATOM 980 N N . ALA A 1 121 ? 1.912 -8.101 -13.460 1.00 94.06 121 ALA A N 1
ATOM 981 C CA . ALA A 1 121 ? 1.746 -9.519 -13.777 1.00 94.06 121 ALA A CA 1
ATOM 982 C C . ALA A 1 121 ? 1.993 -10.439 -12.567 1.00 94.06 121 ALA A C 1
ATOM 984 O O . ALA A 1 121 ? 1.594 -11.608 -12.614 1.00 94.06 121 ALA A O 1
ATOM 985 N N . LEU A 1 122 ? 2.613 -9.937 -11.489 1.00 95.94 122 LEU A N 1
ATOM 986 C CA . LEU A 1 122 ? 2.827 -10.698 -10.258 1.00 95.94 122 LEU A CA 1
ATOM 987 C C . LEU A 1 122 ? 1.472 -11.116 -9.649 1.00 95.94 122 LEU A C 1
ATOM 989 O O . LEU A 1 122 ? 0.528 -10.325 -9.661 1.00 95.94 122 LEU A O 1
ATOM 993 N N . PRO A 1 123 ? 1.324 -12.339 -9.100 1.00 96.25 123 PRO A N 1
ATOM 994 C CA . PRO A 1 123 ? 0.014 -12.851 -8.682 1.00 96.25 123 PRO A CA 1
ATOM 995 C C . PRO A 1 123 ? -0.717 -11.988 -7.640 1.00 96.25 123 PRO A C 1
ATOM 997 O O . PRO A 1 123 ? -1.939 -11.819 -7.714 1.00 96.25 123 PRO A O 1
ATOM 1000 N N . TRP A 1 124 ? 0.013 -11.432 -6.669 1.00 96.44 124 TRP A N 1
ATOM 1001 C CA . TRP A 1 124 ? -0.551 -10.571 -5.624 1.00 96.44 124 TRP A CA 1
ATOM 1002 C C . TRP A 1 124 ? -0.962 -9.191 -6.159 1.00 96.44 124 TRP A C 1
ATOM 1004 O O . TRP A 1 124 ? -2.030 -8.710 -5.790 1.00 96.44 124 TRP A O 1
ATOM 1014 N N . GLU A 1 125 ? -0.206 -8.623 -7.099 1.00 97.19 125 GLU A N 1
ATOM 1015 C CA . GLU A 1 125 ? -0.537 -7.361 -7.784 1.00 97.19 125 GLU A CA 1
ATOM 1016 C C . GLU A 1 125 ? -1.745 -7.530 -8.713 1.00 97.19 125 GLU A C 1
ATOM 1018 O O . GLU A 1 125 ? -2.744 -6.818 -8.624 1.00 97.19 125 GLU A O 1
ATOM 1023 N N . LYS A 1 126 ? -1.723 -8.578 -9.542 1.00 96.31 126 LYS A N 1
ATOM 1024 C CA . LYS A 1 126 ? -2.810 -8.906 -10.472 1.00 96.31 126 LYS A CA 1
ATOM 1025 C C . LYS A 1 126 ? -4.125 -9.199 -9.751 1.00 96.31 126 LYS A C 1
ATOM 1027 O O . LYS A 1 126 ? -5.210 -8.911 -10.264 1.00 96.31 126 LYS A O 1
ATOM 1032 N N . SER A 1 127 ? -4.055 -9.825 -8.575 1.00 96.75 127 SER A N 1
ATOM 1033 C CA . SER A 1 127 ? -5.245 -10.049 -7.752 1.00 96.75 127 SER A CA 1
ATOM 1034 C C . SER A 1 127 ? -5.731 -8.769 -7.073 1.00 96.75 127 SER A C 1
ATOM 1036 O O . SER A 1 127 ? -6.947 -8.612 -6.961 1.00 96.75 127 SER A O 1
ATOM 1038 N N . ALA A 1 128 ? -4.845 -7.835 -6.709 1.00 97.38 128 ALA A N 1
ATOM 1039 C CA . ALA A 1 128 ? -5.237 -6.504 -6.250 1.00 97.38 128 ALA A CA 1
ATOM 1040 C C . ALA A 1 128 ? -5.967 -5.734 -7.359 1.00 97.38 128 ALA A C 1
ATOM 1042 O O . ALA A 1 128 ? -7.086 -5.281 -7.132 1.00 97.38 128 ALA A O 1
ATOM 1043 N N . ASP A 1 129 ? -5.444 -5.725 -8.589 1.00 96.75 129 ASP A N 1
ATOM 1044 C CA . ASP A 1 129 ? -6.118 -5.112 -9.744 1.00 96.75 129 ASP A CA 1
ATOM 1045 C C . ASP A 1 129 ? -7.539 -5.660 -9.937 1.00 96.75 129 ASP A C 1
ATOM 1047 O O . ASP A 1 129 ? -8.514 -4.909 -10.049 1.00 96.75 129 ASP A O 1
ATOM 1051 N N . ARG A 1 130 ? -7.683 -6.991 -9.904 1.00 96.00 130 ARG A N 1
ATOM 1052 C CA . ARG A 1 130 ? -8.985 -7.658 -10.038 1.00 96.00 130 ARG A CA 1
ATOM 1053 C C . ARG A 1 130 ? -9.932 -7.300 -8.894 1.00 96.00 130 ARG A C 1
ATOM 1055 O O . ARG A 1 130 ? -11.098 -6.996 -9.143 1.00 96.00 130 ARG A O 1
ATOM 1062 N N . LEU A 1 131 ? -9.456 -7.353 -7.650 1.00 96.62 131 LEU A N 1
ATOM 1063 C CA . LEU A 1 131 ? -10.255 -7.017 -6.471 1.00 96.62 131 LEU A CA 1
ATOM 1064 C C . LEU A 1 131 ? -10.637 -5.536 -6.454 1.00 96.62 131 LEU A C 1
ATOM 1066 O O . LEU A 1 131 ? -11.718 -5.214 -5.971 1.00 96.62 131 LEU A O 1
ATOM 1070 N N . GLY A 1 132 ? -9.800 -4.663 -7.008 1.00 94.44 132 GLY A N 1
ATOM 1071 C CA . GLY A 1 132 ? -10.064 -3.244 -7.224 1.00 94.44 132 GLY A CA 1
ATOM 1072 C C . GLY A 1 132 ? -11.051 -2.953 -8.355 1.00 94.44 132 GLY A C 1
ATOM 1073 O O . GLY A 1 132 ? -11.551 -1.838 -8.463 1.00 94.44 132 GLY A O 1
ATOM 1074 N N . GLY A 1 133 ? -11.375 -3.945 -9.189 1.00 94.38 133 GLY A N 1
ATOM 1075 C CA . GLY A 1 133 ? -12.272 -3.784 -10.335 1.00 94.38 133 GLY A CA 1
ATOM 1076 C C . GLY A 1 133 ? -11.605 -3.160 -11.564 1.00 94.38 133 GLY A C 1
ATOM 1077 O O . GLY A 1 133 ? -12.301 -2.635 -12.436 1.00 94.38 133 GLY A O 1
ATOM 1078 N N . LEU A 1 134 ? -10.272 -3.207 -11.655 1.00 91.12 134 LEU A N 1
ATOM 1079 C CA . LEU A 1 134 ? -9.559 -2.836 -12.871 1.00 91.12 134 LEU A CA 1
ATOM 1080 C C . LEU A 1 134 ? -9.786 -3.898 -13.951 1.00 91.12 134 LEU A C 1
ATOM 1082 O O . LEU A 1 134 ? -9.761 -5.104 -13.697 1.00 91.12 134 LEU A O 1
ATOM 1086 N N . LYS A 1 135 ? -10.024 -3.441 -15.183 1.00 81.62 135 LYS A N 1
ATOM 1087 C CA . LYS A 1 135 ? -10.058 -4.334 -16.344 1.00 81.62 135 LYS A CA 1
ATOM 1088 C C . LYS A 1 135 ? -8.641 -4.833 -16.612 1.00 81.62 135 LYS A C 1
ATOM 1090 O O . LYS A 1 135 ? -7.688 -4.073 -16.456 1.00 81.62 135 LYS A O 1
ATOM 1095 N N . ALA A 1 136 ? -8.512 -6.089 -17.037 1.00 65.12 136 ALA A N 1
ATOM 1096 C CA . ALA A 1 136 ? -7.230 -6.610 -17.493 1.00 65.12 136 ALA A CA 1
ATOM 1097 C C . ALA A 1 136 ? -6.676 -5.687 -18.591 1.00 65.12 136 ALA A C 1
ATOM 1099 O O . ALA A 1 136 ? -7.399 -5.345 -19.528 1.00 65.12 136 ALA A O 1
ATOM 1100 N N . LYS A 1 137 ? -5.420 -5.252 -18.447 1.00 57.62 137 LYS A N 1
ATOM 1101 C CA . LYS A 1 137 ? -4.703 -4.591 -19.539 1.00 57.62 137 LYS A CA 1
ATOM 1102 C C . LYS A 1 137 ? -4.460 -5.664 -20.610 1.00 57.62 137 LYS A C 1
ATOM 1104 O O . LYS A 1 137 ? -3.801 -6.659 -20.310 1.00 57.62 137 LYS A O 1
ATOM 1109 N N . ASN A 1 138 ? -5.093 -5.499 -21.774 1.00 40.56 138 ASN A N 1
ATOM 1110 C CA . ASN A 1 138 ? -4.896 -6.349 -22.955 1.00 40.56 138 ASN A CA 1
ATOM 1111 C C . ASN A 1 138 ? -3.479 -6.184 -23.508 1.00 40.56 138 ASN A C 1
ATOM 1113 O O . ASN A 1 138 ? -2.983 -5.034 -23.481 1.00 40.56 138 ASN A O 1
#

Foldseek 3Di:
DVVVVVVLCQLQVVLNVVLVVQCVVLVWCWDADPNFIETERAPGDPVAVQ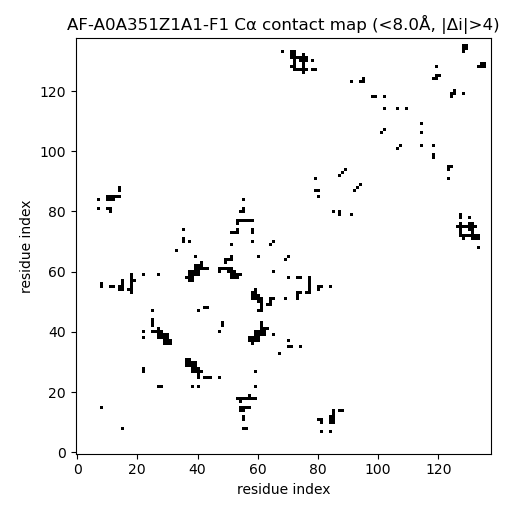DWAARANHTYHYPVNPDLQSRLLNVLLNVCCSVCRPCSCVPQVVVLVVLVVCCVVPVVVPDPVVSVVVSCVPPSSVSSSVSSVHDDDD

Secondary structure (DSSP, 8-state):
--THHHHHHHHTHHHHHHHHHHHHHTT-EEEEETTEEEEEESS--TTTTT-EEEETTEEEEEGGG--HHHHHHHHHHHHHHHHHGGGHIIIIIHHHHHHHHHHHHH-TTS-HHHHHHHHHHSHHHHHHHHHHTPPP--

Solvent-accessible surface area (backbone atoms only — not comparable to full-atom values): 7389 Å² total; per-residue (Å²): 129,74,75,56,55,63,53,56,47,60,44,16,37,68,38,34,52,53,28,52,51,49,36,60,77,35,64,32,42,82,47,73,57,98,90,43,68,33,24,38,14,86,72,42,49,89,86,36,57,82,35,73,49,51,22,29,89,33,33,41,26,14,59,91,53,65,43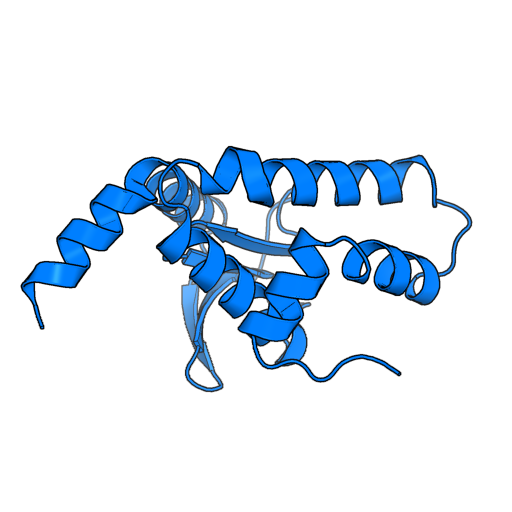,74,67,51,52,27,30,35,50,7,41,26,51,49,20,69,73,45,21,68,49,22,54,68,73,40,49,46,52,53,54,50,52,55,52,47,44,67,70,75,43,72,86,51,55,70,69,58,50,49,54,54,54,49,62,37,71,67,47,39,47,13,28,52,66,29,68,51,75,82,84,128

Nearest PDB structures (foldseek):
  9j61-assembly2_B  TM=3.568E-01  e=8.452E+00  Streptomyces cinnamoneus
  8r4m-assembly1_B  TM=2.849E-01  e=9.505E+00  Methylosinus trichosporium OB3b